Protein AF-A0A354YVP6-F1 (afdb_monomer)

Mean predicted aligned error: 5.01 Å

InterPro domains:
  IPR007597 CheC-like protein [PF04509] (5-39)
  IPR028976 CheC-like superfamily [G3DSA:3.40.1550.10] (1-72)
  IPR028976 CheC-like superfamily [SSF103039] (2-72)

Solvent-accessible surface area (backbone atoms only — not comparable to full-atom values): 4891 Å² total; per-residue (Å²): 135,67,68,65,66,57,52,52,52,40,49,51,52,45,51,56,51,52,55,48,36,57,57,36,44,75,76,72,42,90,68,89,86,76,86,68,82,89,84,88,74,82,91,73,83,81,88,74,72,102,54,71,62,54,74,48,79,46,81,54,97,93,48,68,54,74,50,79,47,68,73,133

Foldseek 3Di:
DDPVVVVVVQVVVVVVVVVVQVVCVVVVDHDDDDRDDDDDDPPDDDDDPPFDWDWDWDQDPVGIDIDIDGDD

Nearest PDB structures (foldseek):
  2iey-assembly1_A  TM=4.544E-01  e=3.254E+00  Mus musculus
  7zvw-assembly1_C  TM=3.435E-01  e=8.605E+00  Komagataella phaffii GS115

Radius of gyration: 14.17 Å; Cα contacts (8 Å, |Δi|>4): 49; chains: 1; bounding box: 35×30×32 Å

Structure (mmCIF, N/CA/C/O backbone):
data_AF-A0A354YVP6-F1
#
_entry.id   AF-A0A354YVP6-F1
#
loop_
_atom_site.group_PDB
_atom_site.id
_atom_site.type_symbol
_atom_site.label_atom_id
_atom_site.label_alt_id
_atom_site.label_comp_id
_atom_site.label_asym_id
_atom_site.label_entity_id
_atom_site.label_seq_id
_atom_site.pdbx_PDB_ins_code
_atom_site.Cartn_x
_atom_site.Cartn_y
_atom_site.Cartn_z
_atom_site.occupancy
_atom_site.B_iso_or_equiv
_atom_site.auth_seq_id
_atom_site.auth_comp_id
_atom_site.auth_asym_id
_atom_site.auth_atom_id
_atom_site.pdbx_PDB_model_num
ATOM 1 N N . PHE A 1 1 ? 18.466 -6.586 -6.646 1.00 59.56 1 PHE A N 1
ATOM 2 C CA . PHE A 1 1 ? 17.539 -5.458 -6.441 1.00 59.56 1 PHE A CA 1
ATOM 3 C C . PHE A 1 1 ? 18.158 -4.536 -5.419 1.00 59.56 1 PHE A C 1
ATOM 5 O O . PHE A 1 1 ? 18.515 -5.015 -4.349 1.00 59.56 1 PHE A O 1
ATOM 12 N N . ASP A 1 2 ? 18.337 -3.275 -5.797 1.00 79.44 2 ASP A N 1
ATOM 13 C CA . ASP A 1 2 ? 18.929 -2.236 -4.955 1.00 79.44 2 ASP A CA 1
ATOM 14 C C . ASP A 1 2 ? 17.963 -1.820 -3.823 1.00 79.44 2 ASP A C 1
ATOM 16 O O . ASP A 1 2 ? 16.763 -2.108 -3.888 1.00 79.44 2 ASP A O 1
ATOM 20 N N . 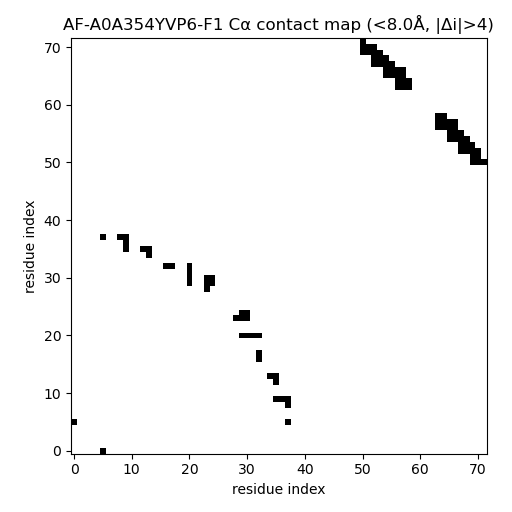LEU A 1 3 ? 18.477 -1.178 -2.775 1.00 85.88 3 LEU A N 1
ATOM 21 C CA . LEU A 1 3 ? 17.705 -0.719 -1.617 1.00 85.88 3 LEU A CA 1
ATOM 22 C C . LEU A 1 3 ? 16.741 0.415 -1.998 1.00 85.88 3 LEU A C 1
ATOM 24 O O . LEU A 1 3 ? 15.600 0.427 -1.543 1.00 85.88 3 LEU A O 1
ATOM 28 N N . MET A 1 4 ? 17.171 1.324 -2.879 1.00 92.38 4 MET A N 1
ATOM 29 C CA . MET A 1 4 ? 16.393 2.511 -3.256 1.00 92.38 4 MET A CA 1
ATOM 30 C C . MET A 1 4 ? 15.011 2.188 -3.858 1.00 92.38 4 MET A C 1
ATOM 32 O O . MET A 1 4 ? 14.028 2.728 -3.352 1.00 92.38 4 MET A O 1
ATOM 36 N N . PRO A 1 5 ? 14.867 1.288 -4.855 1.00 91.31 5 PRO A N 1
ATOM 37 C CA . PRO A 1 5 ? 13.550 0.923 -5.380 1.00 91.31 5 PRO A CA 1
ATOM 38 C C . PRO A 1 5 ? 12.615 0.325 -4.326 1.00 91.31 5 PRO A C 1
ATOM 40 O O . PRO A 1 5 ? 11.420 0.605 -4.334 1.00 91.31 5 PRO A O 1
ATOM 43 N N . LYS A 1 6 ? 13.149 -0.482 -3.398 1.00 91.00 6 LYS A N 1
ATOM 44 C CA . LYS A 1 6 ? 12.349 -1.082 -2.323 1.00 91.00 6 LYS A CA 1
ATOM 45 C C . LYS A 1 6 ? 11.794 -0.008 -1.394 1.00 91.00 6 LYS A C 1
ATOM 47 O O . LYS A 1 6 ? 10.598 -0.003 -1.120 1.00 91.00 6 LYS A O 1
ATOM 52 N N . SER A 1 7 ? 12.650 0.916 -0.963 1.00 94.56 7 SER A N 1
ATOM 53 C CA . SER A 1 7 ? 12.238 2.031 -0.113 1.00 94.56 7 SER A CA 1
ATOM 54 C C . SER A 1 7 ? 11.240 2.947 -0.818 1.00 94.56 7 SER A C 1
ATOM 56 O O . SER A 1 7 ? 10.258 3.338 -0.203 1.00 94.56 7 SER A O 1
ATOM 58 N N . ALA A 1 8 ? 11.435 3.230 -2.110 1.00 94.56 8 ALA A N 1
ATOM 59 C CA . ALA A 1 8 ? 10.509 4.055 -2.884 1.00 94.56 8 ALA A CA 1
ATOM 60 C C . ALA A 1 8 ? 9.102 3.435 -2.981 1.00 94.56 8 ALA A C 1
ATOM 62 O O . ALA A 1 8 ? 8.114 4.146 -2.826 1.00 94.56 8 ALA A O 1
ATOM 63 N N . ILE A 1 9 ? 8.998 2.114 -3.187 1.00 94.25 9 ILE A N 1
ATOM 64 C CA . ILE A 1 9 ? 7.702 1.412 -3.224 1.00 94.25 9 ILE A CA 1
ATOM 65 C C . ILE A 1 9 ? 7.027 1.433 -1.846 1.00 94.25 9 ILE A C 1
ATOM 67 O O . ILE A 1 9 ? 5.828 1.694 -1.761 1.00 94.25 9 ILE A O 1
ATOM 71 N N . CYS A 1 10 ? 7.782 1.188 -0.770 1.00 94.94 10 CYS A N 1
ATOM 72 C CA . CYS A 1 10 ? 7.244 1.286 0.588 1.00 94.94 10 CYS A CA 1
ATOM 73 C C . CYS A 1 10 ? 6.737 2.701 0.892 1.00 94.94 10 CYS A C 1
ATOM 75 O O . CYS A 1 10 ? 5.637 2.848 1.414 1.00 94.94 10 CYS A O 1
ATOM 77 N N . GLU A 1 11 ? 7.504 3.731 0.5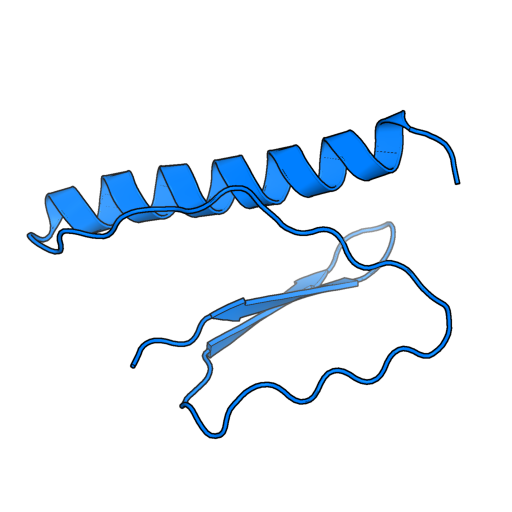36 1.00 95.75 11 GLU A N 1
ATOM 78 C CA . GLU A 1 11 ? 7.109 5.120 0.770 1.00 95.75 11 GLU A CA 1
ATOM 79 C C . GLU A 1 11 ? 5.860 5.492 -0.034 1.00 95.75 11 GLU A C 1
ATOM 81 O O . GLU A 1 11 ? 4.933 6.079 0.517 1.00 95.75 11 GLU A O 1
ATOM 86 N N . LEU A 1 12 ? 5.770 5.068 -1.300 1.00 95.00 12 LEU A N 1
ATOM 87 C CA . LEU A 1 12 ? 4.566 5.247 -2.113 1.00 95.00 12 LEU A CA 1
ATOM 88 C C . LEU A 1 12 ? 3.333 4.636 -1.431 1.00 95.00 12 LEU A C 1
ATOM 90 O O . LEU A 1 12 ? 2.309 5.307 -1.303 1.00 95.00 12 LEU A O 1
ATOM 94 N N . ALA A 1 13 ? 3.430 3.384 -0.974 1.00 94.75 13 ALA A N 1
ATOM 95 C CA . ALA A 1 13 ? 2.331 2.711 -0.284 1.00 94.75 13 ALA A CA 1
ATOM 96 C C . ALA A 1 13 ? 1.933 3.447 1.005 1.00 94.75 13 ALA A C 1
ATOM 98 O O . ALA A 1 13 ? 0.746 3.652 1.260 1.00 94.75 13 ALA A O 1
ATOM 99 N N . ASN A 1 14 ? 2.922 3.899 1.780 1.00 94.50 14 ASN A N 1
ATOM 100 C CA . ASN A 1 14 ? 2.698 4.641 3.015 1.00 94.50 14 ASN A CA 1
ATOM 101 C C . ASN A 1 14 ? 2.005 5.991 2.757 1.00 94.50 14 ASN A C 1
ATOM 103 O O . ASN A 1 14 ? 1.048 6.334 3.447 1.00 94.50 14 ASN A O 1
ATOM 107 N N . MET A 1 15 ? 2.426 6.731 1.725 1.00 95.94 15 MET A N 1
ATOM 108 C CA . MET A 1 15 ? 1.816 8.011 1.352 1.00 95.94 15 MET A CA 1
ATOM 109 C C . MET A 1 15 ? 0.379 7.852 0.846 1.00 95.94 15 MET A C 1
ATOM 111 O O . MET A 1 15 ? -0.490 8.635 1.229 1.00 95.94 15 MET A O 1
ATOM 115 N N . VAL A 1 16 ? 0.104 6.837 0.019 1.00 94.81 16 VAL A N 1
ATOM 116 C CA . VAL A 1 16 ? -1.259 6.556 -0.465 1.00 94.81 16 VAL A CA 1
ATOM 117 C C . VAL A 1 16 ? -2.183 6.198 0.702 1.00 94.81 16 VAL A C 1
ATOM 119 O O . VAL A 1 16 ? -3.280 6.752 0.798 1.00 94.81 16 VAL A O 1
ATOM 122 N N . ALA A 1 17 ? -1.738 5.330 1.616 1.00 94.00 17 ALA A N 1
ATOM 123 C CA . ALA A 1 17 ? -2.512 4.947 2.796 1.00 94.00 17 ALA A CA 1
ATOM 124 C C . ALA A 1 17 ? -2.732 6.134 3.750 1.00 94.00 17 ALA A C 1
ATOM 126 O O . ALA A 1 17 ? -3.864 6.389 4.153 1.00 94.00 17 ALA A O 1
ATOM 127 N N . GLY A 1 18 ? -1.681 6.904 4.048 1.00 94.50 18 GLY A N 1
ATOM 128 C CA . GLY A 1 18 ? -1.761 8.079 4.918 1.00 94.50 18 GLY A CA 1
ATOM 129 C C . GLY A 1 18 ? -2.706 9.152 4.381 1.00 94.50 18 GLY A C 1
ATOM 130 O O . GLY A 1 18 ? -3.561 9.640 5.114 1.00 94.50 18 GLY A O 1
ATOM 131 N N . ASN A 1 19 ? -2.626 9.466 3.084 1.00 94.81 19 ASN A N 1
ATOM 132 C CA . ASN A 1 19 ? -3.559 10.397 2.444 1.00 94.81 19 ASN A CA 1
ATOM 133 C C . ASN A 1 19 ? -5.007 9.881 2.481 1.00 94.81 19 ASN A C 1
ATOM 135 O O . ASN A 1 19 ? -5.938 10.649 2.711 1.00 94.81 19 ASN A O 1
ATOM 139 N N . SER A 1 20 ? -5.197 8.575 2.276 1.00 93.44 20 SER A N 1
ATOM 140 C CA . SER A 1 20 ? -6.523 7.956 2.338 1.00 93.44 20 SER A CA 1
ATOM 141 C C . SER A 1 20 ? -7.122 8.051 3.739 1.00 93.44 20 SER A C 1
ATOM 143 O O . SER A 1 20 ? -8.287 8.413 3.861 1.00 93.44 20 SER A O 1
ATOM 145 N N . VAL A 1 21 ? -6.336 7.808 4.795 1.00 93.12 21 VAL A N 1
ATOM 146 C CA . VAL A 1 21 ? -6.798 7.964 6.184 1.00 93.12 21 VAL A CA 1
ATOM 147 C C . VAL A 1 21 ? -7.210 9.396 6.486 1.00 93.12 21 VAL A C 1
ATOM 149 O O . VAL A 1 21 ? -8.292 9.586 7.031 1.00 93.12 21 VAL A O 1
ATOM 152 N N . SER A 1 22 ? -6.420 10.395 6.086 1.00 92.88 22 SER A N 1
ATOM 153 C CA . SER A 1 22 ? -6.802 11.801 6.274 1.00 92.88 22 SER A CA 1
ATOM 154 C C . SER A 1 22 ? -8.170 12.105 5.652 1.00 92.88 22 SER A C 1
ATOM 156 O O . SER A 1 22 ? -9.041 12.655 6.320 1.00 92.88 22 SER A O 1
ATOM 158 N N . ASN A 1 23 ? -8.406 11.663 4.414 1.00 94.56 23 ASN A N 1
ATOM 159 C CA . ASN A 1 23 ? -9.685 11.884 3.727 1.00 94.56 23 ASN A CA 1
ATOM 160 C C . ASN A 1 23 ? -10.842 11.081 4.348 1.00 94.56 23 ASN A C 1
ATOM 162 O O . ASN A 1 23 ? -11.975 11.554 4.405 1.00 94.56 23 ASN A O 1
ATOM 166 N N . LEU A 1 24 ? -10.579 9.859 4.818 1.00 92.06 24 LEU A N 1
ATOM 167 C CA . LEU A 1 24 ? -11.579 9.030 5.497 1.00 92.06 24 LEU A CA 1
ATOM 168 C C . LEU A 1 24 ? -11.985 9.631 6.851 1.00 92.06 24 LEU A C 1
ATOM 170 O O . LEU A 1 24 ? -13.164 9.594 7.212 1.00 92.06 24 LEU A O 1
ATOM 174 N N . GLN A 1 25 ? -11.044 10.255 7.564 1.00 92.56 25 GLN A N 1
ATOM 175 C CA . GLN A 1 25 ? -11.327 10.971 8.807 1.00 92.56 25 GLN A CA 1
ATOM 176 C C . GLN A 1 25 ? -12.256 12.169 8.580 1.00 92.56 25 GLN A C 1
ATOM 178 O O . GLN A 1 25 ? -13.155 12.393 9.392 1.00 92.56 25 GLN A O 1
ATOM 183 N N .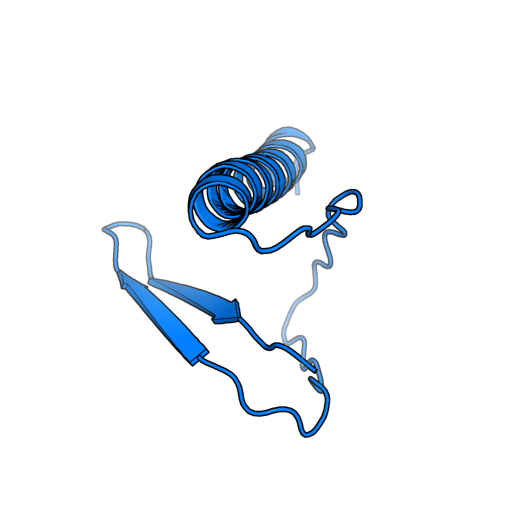 GLU A 1 26 ? -12.111 12.895 7.466 1.00 93.69 26 GLU A N 1
ATOM 184 C CA . GLU A 1 26 ? -12.998 14.018 7.116 1.00 93.69 26 GLU A CA 1
ATOM 185 C C . GLU A 1 26 ? -14.464 13.590 6.938 1.00 93.69 26 GLU A C 1
ATOM 187 O O . GLU A 1 26 ? -15.374 14.367 7.228 1.00 93.69 26 GLU A O 1
ATOM 192 N N . ILE A 1 27 ? -14.706 12.342 6.522 1.00 93.62 27 ILE A N 1
ATOM 193 C CA . ILE A 1 27 ? -16.056 11.770 6.385 1.00 93.62 27 ILE A CA 1
ATOM 194 C C . ILE A 1 27 ? -16.503 10.968 7.622 1.00 93.62 27 ILE A C 1
ATOM 196 O O . ILE A 1 27 ? -17.528 10.288 7.581 1.00 93.62 27 ILE A O 1
ATOM 200 N N . GLY A 1 28 ? -15.761 11.059 8.732 1.00 91.50 28 GLY A N 1
ATOM 201 C CA . GLY A 1 28 ? -16.106 10.452 10.021 1.00 91.50 28 GLY A CA 1
ATOM 202 C C . GLY A 1 28 ? -15.676 8.992 10.197 1.00 91.50 28 GLY A C 1
ATOM 203 O O . GLY A 1 28 ? -16.084 8.359 11.170 1.00 91.50 28 GLY A O 1
ATOM 204 N N . SER A 1 29 ? -14.861 8.447 9.290 1.00 89.25 29 SER A N 1
ATOM 205 C CA . SER A 1 29 ? -14.299 7.100 9.408 1.00 89.25 29 SER A CA 1
ATOM 206 C C . SER A 1 29 ? -12.914 7.154 10.058 1.00 89.25 29 SER A C 1
ATOM 208 O O . SER A 1 29 ? -11.984 7.764 9.535 1.00 89.25 29 SER A O 1
ATOM 210 N N . LEU A 1 30 ? -12.774 6.522 11.225 1.00 87.12 30 LEU A N 1
ATOM 211 C CA . LEU A 1 30 ? -11.501 6.416 11.936 1.00 87.12 30 LEU A CA 1
ATOM 212 C C . LEU A 1 30 ? -10.800 5.125 11.512 1.00 87.12 30 LEU A C 1
ATOM 214 O O . LEU A 1 30 ? -11.266 4.032 11.828 1.00 87.12 30 LEU A O 1
ATOM 218 N N . VAL A 1 31 ? -9.688 5.266 10.796 1.00 87.31 31 VAL A N 1
ATOM 219 C CA . VAL A 1 31 ? -8.878 4.154 10.290 1.00 87.31 31 VAL A CA 1
ATOM 220 C C . VAL A 1 31 ? -7.425 4.389 10.688 1.00 87.31 31 VAL A C 1
ATOM 222 O O . VAL A 1 31 ? -6.922 5.501 10.539 1.00 87.31 31 VAL A O 1
ATOM 225 N N . ASP A 1 3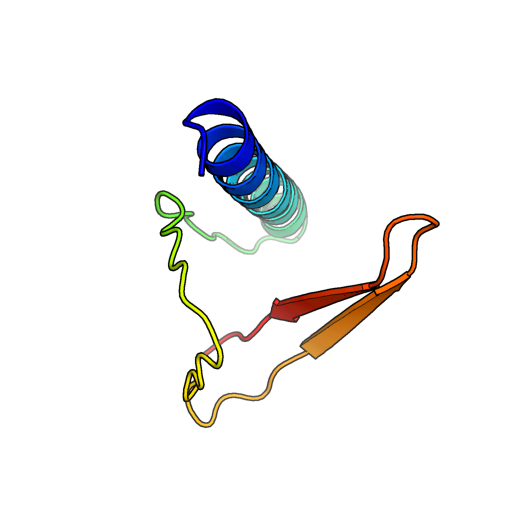2 ? -6.754 3.342 11.162 1.00 88.38 32 ASP A N 1
ATOM 226 C CA . ASP A 1 32 ? -5.317 3.353 11.442 1.00 88.38 32 ASP A CA 1
ATOM 227 C C . ASP A 1 32 ? -4.541 2.669 10.308 1.00 88.38 32 ASP A C 1
ATOM 229 O O . ASP A 1 32 ? -5.013 1.699 9.710 1.00 88.38 32 ASP A O 1
ATOM 233 N N . ILE A 1 33 ? -3.326 3.150 10.025 1.00 90.31 33 ILE A N 1
ATOM 234 C CA . ILE A 1 33 ? -2.408 2.513 9.068 1.00 90.31 33 ILE A CA 1
ATOM 235 C C . ILE A 1 33 ? -1.316 1.731 9.792 1.00 90.31 33 ILE A C 1
ATOM 237 O O . ILE A 1 33 ? -0.836 2.124 10.855 1.00 90.31 33 ILE A O 1
ATOM 241 N N . THR A 1 34 ? -0.872 0.639 9.178 1.00 92.12 34 THR A N 1
ATOM 242 C CA . THR A 1 34 ? 0.295 -0.129 9.626 1.00 92.12 34 THR A CA 1
ATOM 243 C C . THR A 1 34 ? 1.459 0.067 8.652 1.00 92.12 34 THR A C 1
ATOM 245 O O . THR A 1 34 ? 1.227 0.413 7.490 1.00 92.12 34 THR A O 1
ATOM 248 N N . PRO A 1 35 ? 2.720 -0.129 9.088 1.00 90.88 35 PRO A N 1
ATOM 249 C CA . PRO A 1 35 ? 3.864 -0.027 8.189 1.00 90.88 35 PRO A CA 1
ATOM 250 C C . PRO A 1 35 ? 3.724 -0.948 6.962 1.00 90.88 35 PRO A C 1
ATOM 252 O O . PRO A 1 35 ? 3.289 -2.096 7.104 1.00 90.88 35 PRO A O 1
ATOM 255 N N . PRO A 1 36 ? 4.127 -0.493 5.762 1.00 92.81 36 PRO A N 1
ATOM 256 C CA . PRO A 1 36 ? 3.991 -1.283 4.547 1.00 92.81 36 PRO A CA 1
ATOM 257 C C . PRO A 1 36 ? 4.907 -2.510 4.579 1.00 92.81 36 PRO A C 1
ATOM 259 O O . PRO A 1 36 ? 6.074 -2.436 4.969 1.00 92.81 36 PRO A O 1
ATOM 262 N N . THR A 1 37 ? 4.391 -3.640 4.098 1.00 92.12 37 THR A N 1
ATOM 263 C CA . THR A 1 37 ? 5.180 -4.859 3.888 1.00 92.12 37 THR A CA 1
ATOM 264 C C . THR A 1 37 ? 5.466 -5.032 2.403 1.00 92.12 37 THR A C 1
ATOM 266 O O . THR A 1 37 ? 4.551 -5.221 1.605 1.00 92.12 37 THR A O 1
ATOM 269 N N . LEU A 1 38 ? 6.746 -5.000 2.026 1.00 91.56 38 LEU A N 1
ATOM 270 C CA . LEU A 1 38 ? 7.170 -5.275 0.657 1.00 91.56 38 LEU A CA 1
ATOM 271 C C . LEU A 1 38 ? 7.513 -6.752 0.486 1.00 91.56 38 LEU A C 1
ATOM 273 O O . LEU A 1 38 ? 8.461 -7.256 1.091 1.00 91.56 38 LEU A O 1
ATOM 277 N N . ILE A 1 39 ? 6.802 -7.416 -0.421 1.00 89.81 39 ILE A N 1
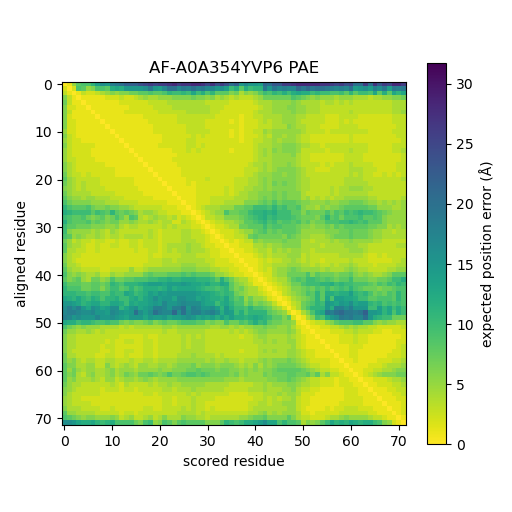ATOM 278 C CA . ILE A 1 39 ? 7.099 -8.785 -0.836 1.00 89.81 39 ILE A CA 1
ATOM 279 C C . ILE A 1 39 ? 7.586 -8.748 -2.286 1.00 89.81 39 ILE A C 1
ATOM 281 O O . ILE A 1 39 ? 6.962 -8.127 -3.142 1.00 89.81 39 ILE A O 1
ATOM 285 N N . SER A 1 40 ? 8.726 -9.385 -2.567 1.00 88.56 40 SER A N 1
ATOM 286 C CA . SER A 1 40 ? 9.318 -9.411 -3.908 1.00 88.56 40 SER A CA 1
ATOM 287 C C . SER A 1 40 ? 9.772 -10.817 -4.283 1.00 88.56 40 SER A C 1
ATOM 289 O O . SER A 1 40 ? 10.533 -11.438 -3.541 1.00 88.56 40 SER A O 1
ATOM 291 N N . GLY A 1 41 ? 9.393 -11.275 -5.469 1.00 85.62 41 GLY A N 1
ATOM 292 C CA . GLY A 1 41 ? 9.785 -12.563 -6.029 1.00 85.62 41 GLY A CA 1
ATOM 293 C C . GLY A 1 41 ? 9.321 -12.661 -7.479 1.00 85.62 41 GLY A C 1
ATOM 294 O O . GLY A 1 41 ? 8.505 -11.861 -7.930 1.00 85.62 41 GLY A O 1
ATOM 295 N N . LYS A 1 42 ? 9.855 -13.619 -8.237 1.00 84.06 42 LYS A N 1
ATOM 296 C CA . LYS A 1 42 ? 9.356 -13.899 -9.592 1.00 84.06 42 LYS A CA 1
ATOM 297 C C . LYS A 1 42 ? 8.161 -14.847 -9.505 1.00 84.06 42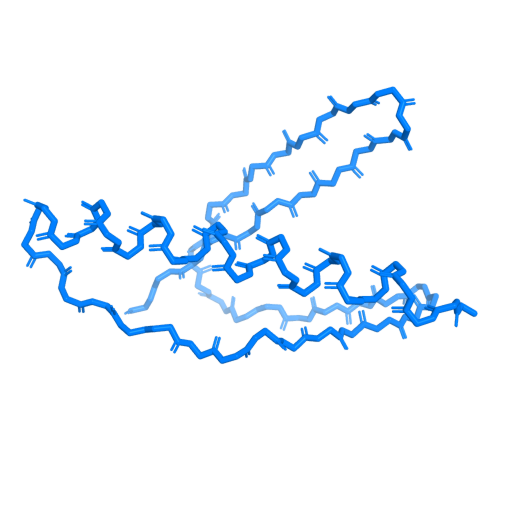 LYS A C 1
ATOM 299 O O . LYS A 1 42 ? 8.199 -15.771 -8.700 1.00 84.06 42 LYS A O 1
ATOM 304 N N . ASN A 1 43 ? 7.151 -14.641 -10.355 1.00 79.81 43 ASN A N 1
ATOM 305 C CA . ASN A 1 43 ? 5.950 -15.486 -10.456 1.00 79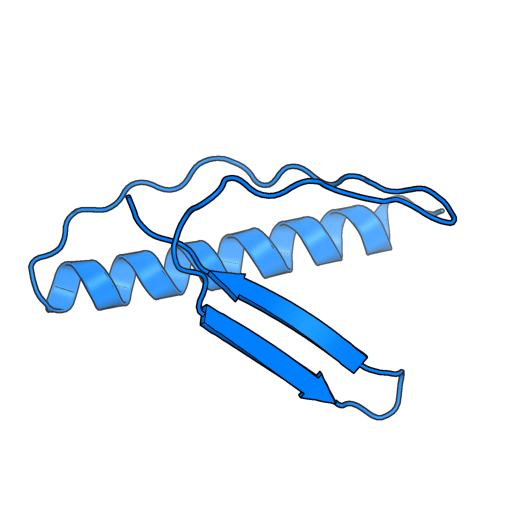.81 43 ASN A CA 1
ATOM 306 C C . ASN A 1 43 ? 5.240 -15.703 -9.111 1.00 79.81 43 ASN A C 1
ATOM 308 O O . ASN A 1 43 ? 4.845 -16.817 -8.772 1.00 79.81 43 ASN A O 1
ATOM 312 N N . MET A 1 44 ? 5.116 -14.636 -8.325 1.00 80.25 44 MET A N 1
ATOM 313 C CA . MET A 1 44 ? 4.374 -14.692 -7.076 1.00 80.25 44 MET A CA 1
ATOM 314 C C . MET A 1 44 ? 2.874 -14.808 -7.339 1.00 80.25 44 MET A C 1
ATOM 316 O O . MET A 1 44 ? 2.313 -14.033 -8.109 1.00 80.25 44 MET A O 1
ATOM 320 N N . VAL A 1 45 ? 2.230 -15.735 -6.636 1.00 71.94 45 VAL A N 1
ATOM 321 C CA . VAL A 1 45 ? 0.774 -15.807 -6.515 1.00 71.94 45 VAL A CA 1
ATOM 322 C C . VAL A 1 45 ? 0.444 -15.476 -5.068 1.00 71.94 45 VAL A C 1
ATOM 324 O O . VAL A 1 45 ? 0.939 -16.139 -4.158 1.00 71.94 45 VAL A O 1
ATOM 327 N N . SER A 1 46 ? -0.354 -14.433 -4.856 1.00 66.69 46 SER A N 1
ATOM 328 C CA . SER A 1 46 ? -0.875 -14.081 -3.538 1.00 66.69 46 SER A CA 1
ATOM 329 C C . SER A 1 46 ? -2.366 -14.379 -3.515 1.00 66.69 46 SER A C 1
ATOM 331 O O . SER A 1 46 ? -3.096 -13.928 -4.396 1.00 66.69 46 SER A O 1
ATOM 333 N N . MET A 1 47 ? -2.809 -15.159 -2.532 1.00 68.00 47 MET A N 1
ATOM 334 C CA . MET A 1 47 ? -4.229 -15.385 -2.292 1.00 68.00 47 MET A CA 1
ATOM 335 C C . MET A 1 47 ? -4.706 -14.298 -1.332 1.00 68.00 47 MET A C 1
ATOM 337 O O . MET A 1 47 ? -4.345 -14.299 -0.157 1.00 68.00 47 MET A O 1
ATOM 341 N N . ILE A 1 48 ? -5.459 -13.340 -1.858 1.00 65.44 48 ILE A N 1
ATOM 342 C CA . ILE A 1 48 ? -6.128 -12.318 -1.052 1.00 65.44 48 ILE A CA 1
ATOM 343 C C . ILE A 1 48 ? -7.429 -12.942 -0.522 1.00 65.44 48 ILE A C 1
ATOM 345 O O . ILE A 1 48 ? -8.022 -13.786 -1.197 1.00 65.44 48 ILE A O 1
ATOM 349 N N . SER A 1 49 ? -7.811 -12.596 0.713 1.00 63.44 49 SER A N 1
ATOM 350 C CA . SER A 1 49 ? -9.023 -13.083 1.393 1.00 63.44 49 SER A CA 1
ATOM 351 C C . SER A 1 49 ? -10.278 -12.957 0.509 1.00 63.44 49 SER A C 1
ATOM 353 O O . SER A 1 49 ? -10.298 -12.156 -0.424 1.00 63.44 49 SER A O 1
ATOM 355 N N . LEU A 1 50 ? -11.342 -13.715 0.807 1.00 74.88 50 LEU A N 1
ATOM 356 C CA . LEU A 1 50 ? -12.635 -13.693 0.093 1.00 74.88 50 LEU A CA 1
ATOM 357 C C . LEU A 1 50 ? -13.453 -12.415 0.386 1.00 74.88 50 LEU A C 1
ATOM 359 O O . LEU A 1 50 ? -14.655 -12.478 0.631 1.00 74.88 50 LEU A O 1
ATOM 363 N N . VAL A 1 51 ? -12.793 -11.263 0.396 1.00 86.50 51 VAL A N 1
ATOM 364 C CA . VAL A 1 51 ? -13.382 -9.956 0.675 1.00 86.50 51 VAL A CA 1
ATOM 365 C C . VAL A 1 51 ? -13.605 -9.234 -0.647 1.00 86.50 51 VAL A C 1
ATOM 367 O O . VAL A 1 51 ? -12.778 -9.310 -1.563 1.00 86.50 51 VAL A O 1
ATOM 370 N N . GLU A 1 52 ? -14.735 -8.539 -0.762 1.00 88.19 52 GLU A N 1
ATOM 371 C CA . GLU A 1 52 ? -15.010 -7.701 -1.924 1.00 88.19 52 GLU A CA 1
ATOM 372 C C . GLU A 1 52 ? -13.884 -6.672 -2.092 1.00 88.19 52 GLU A C 1
ATOM 374 O O . GLU A 1 52 ? -13.549 -5.924 -1.173 1.00 88.19 52 GLU A O 1
ATOM 379 N N . THR A 1 53 ? -13.247 -6.692 -3.263 1.00 90.19 53 THR A N 1
ATOM 380 C CA . THR A 1 53 ? -12.024 -5.932 -3.529 1.00 90.19 53 THR A CA 1
ATOM 381 C C . THR A 1 53 ? -12.256 -4.983 -4.697 1.00 90.19 53 THR A C 1
ATOM 383 O O . THR A 1 53 ? -12.559 -5.410 -5.812 1.00 90.19 53 THR A O 1
ATOM 386 N N . LEU A 1 54 ? -12.058 -3.690 -4.458 1.00 92.81 54 LEU A N 1
ATOM 387 C CA . LEU A 1 54 ? -11.948 -2.679 -5.498 1.00 92.81 54 LEU A CA 1
ATOM 388 C C . LEU A 1 54 ? -10.552 -2.753 -6.125 1.00 92.81 54 LEU A C 1
ATOM 390 O O . LEU A 1 54 ? -9.546 -2.567 -5.440 1.00 92.81 54 LEU A O 1
ATOM 394 N N . VAL A 1 55 ? -10.498 -2.987 -7.436 1.00 93.12 55 VAL A N 1
ATOM 395 C CA . VAL A 1 55 ? -9.248 -3.053 -8.204 1.00 93.12 55 VAL A CA 1
ATOM 396 C C . VAL A 1 55 ? -9.155 -1.847 -9.131 1.00 93.12 55 VAL A C 1
ATOM 398 O O . VAL A 1 55 ? -10.030 -1.632 -9.969 1.00 93.12 55 VAL A O 1
ATOM 401 N N . ILE A 1 56 ? -8.084 -1.066 -8.994 1.00 96.25 56 ILE A N 1
ATOM 402 C CA . ILE A 1 56 ? -7.792 0.095 -9.839 1.00 96.25 56 ILE A CA 1
ATOM 403 C C . ILE A 1 56 ? -6.483 -0.162 -10.580 1.00 96.25 56 ILE A C 1
ATOM 405 O O . ILE A 1 56 ? -5.435 -0.305 -9.954 1.00 96.25 56 ILE A O 1
ATOM 409 N N . GLN A 1 57 ? -6.538 -0.180 -11.910 1.00 97.12 57 GLN A N 1
ATOM 410 C CA . GLN A 1 57 ? -5.359 -0.347 -12.754 1.00 97.12 57 GLN A CA 1
ATOM 411 C C . GLN A 1 57 ? -4.796 1.006 -13.191 1.00 97.12 57 GLN A C 1
ATOM 413 O O . GLN A 1 57 ? -5.504 1.843 -13.754 1.00 97.12 57 GLN A O 1
ATOM 418 N N . PHE A 1 58 ? -3.498 1.190 -12.982 1.00 95.81 58 PHE A N 1
ATOM 419 C CA . PHE A 1 58 ? -2.732 2.342 -13.439 1.00 95.81 58 PHE A CA 1
ATOM 420 C C . PHE A 1 58 ? -1.857 1.934 -14.619 1.00 95.81 58 PHE A C 1
ATOM 422 O O . PHE A 1 58 ? -1.190 0.901 -14.582 1.00 95.81 58 PHE A O 1
ATOM 429 N N . ILE A 1 59 ? -1.836 2.761 -15.664 1.00 97.19 59 ILE A N 1
ATOM 430 C CA . ILE A 1 59 ? -1.053 2.530 -16.880 1.00 97.19 59 ILE A CA 1
ATOM 431 C C . ILE A 1 59 ? -0.142 3.739 -17.092 1.00 97.19 59 ILE A C 1
ATOM 433 O O . ILE A 1 59 ? -0.620 4.867 -17.211 1.00 97.19 59 ILE A O 1
ATOM 437 N N . GLY A 1 60 ? 1.167 3.502 -17.139 1.00 94.75 60 GLY A N 1
ATOM 438 C CA . GLY A 1 60 ? 2.186 4.505 -17.436 1.00 94.75 60 GLY A CA 1
ATOM 439 C C . GLY A 1 60 ? 3.130 4.049 -18.548 1.00 94.75 60 GLY A C 1
ATOM 440 O O . GLY A 1 60 ? 3.043 2.925 -19.040 1.00 94.75 60 GLY A O 1
ATOM 441 N N . ALA A 1 61 ? 4.060 4.924 -18.938 1.00 97.12 61 ALA A N 1
ATOM 442 C CA . ALA A 1 61 ? 5.038 4.629 -19.991 1.00 97.12 61 ALA A CA 1
ATOM 443 C C . ALA A 1 61 ? 5.944 3.427 -19.656 1.00 97.12 61 ALA A C 1
ATOM 445 O O . ALA A 1 61 ? 6.315 2.668 -20.546 1.00 97.12 61 ALA A O 1
ATOM 446 N N . GLU A 1 62 ? 6.243 3.230 -18.371 1.00 92.56 62 GLU A N 1
ATOM 447 C CA . GLU A 1 62 ? 7.124 2.164 -17.870 1.00 92.56 62 GLU A CA 1
ATOM 448 C C . GLU A 1 62 ? 6.382 0.847 -17.569 1.00 92.56 62 GLU A C 1
ATOM 450 O O . GLU A 1 62 ? 6.985 -0.120 -17.104 1.00 92.56 62 GLU A O 1
ATOM 455 N N . GLY A 1 63 ? 5.068 0.802 -17.815 1.00 94.12 63 GLY A N 1
ATOM 456 C CA . GLY A 1 63 ? 4.220 -0.363 -17.574 1.00 94.12 63 GLY A CA 1
ATOM 457 C C . GLY A 1 63 ? 2.979 -0.050 -16.741 1.00 94.12 63 GLY A C 1
ATOM 458 O O . GLY A 1 63 ? 2.646 1.107 -16.477 1.00 94.12 63 GLY A O 1
ATOM 459 N N . SER A 1 64 ? 2.280 -1.109 -16.341 1.00 94.62 64 SER A N 1
ATOM 460 C CA . SER A 1 64 ? 1.060 -1.035 -15.540 1.00 94.62 64 SER A CA 1
ATOM 461 C C . SER A 1 64 ? 1.244 -1.649 -14.157 1.00 94.62 64 SER A C 1
ATOM 463 O O . SER A 1 64 ? 2.044 -2.568 -13.974 1.00 94.62 64 SER A O 1
ATOM 465 N N . PHE A 1 65 ? 0.463 -1.173 -13.193 1.00 93.00 65 PHE A N 1
ATOM 466 C CA . PHE A 1 65 ? 0.332 -1.790 -11.877 1.00 93.00 65 PHE A CA 1
ATOM 467 C C . PHE A 1 65 ? -1.100 -1.645 -11.3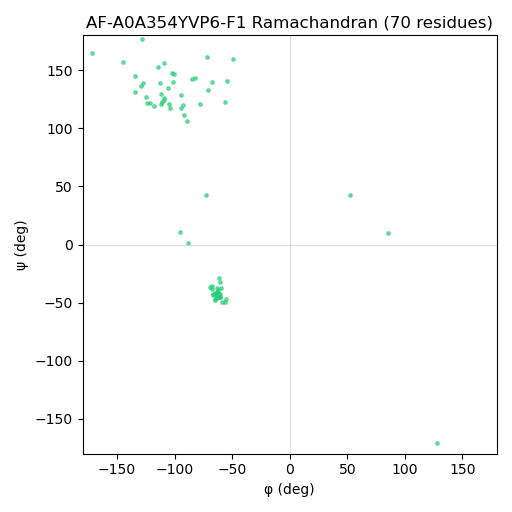65 1.00 93.00 65 PHE A C 1
ATOM 469 O O . PHE A 1 65 ? -1.818 -0.732 -11.771 1.00 93.00 65 PHE A O 1
ATOM 476 N N . ASP A 1 66 ? -1.485 -2.521 -10.443 1.00 93.44 66 ASP A N 1
ATOM 477 C CA . ASP A 1 66 ? -2.824 -2.530 -9.864 1.00 93.44 66 ASP A CA 1
ATOM 478 C C . ASP A 1 66 ? -2.772 -2.144 -8.380 1.00 93.44 66 ASP A C 1
ATOM 480 O O . ASP A 1 66 ? -1.895 -2.587 -7.632 1.00 93.44 66 ASP A O 1
ATOM 484 N N . LEU A 1 67 ? -3.741 -1.340 -7.950 1.00 93.62 67 LEU A N 1
ATOM 485 C CA . LEU A 1 67 ? -4.043 -1.068 -6.551 1.00 93.62 67 LEU A CA 1
ATOM 486 C C . LEU A 1 67 ? -5.305 -1.841 -6.168 1.00 93.62 67 LEU A C 1
ATOM 488 O O . LEU A 1 67 ? -6.364 -1.638 -6.758 1.00 93.62 67 LEU A O 1
ATOM 492 N N . ASN A 1 68 ? -5.181 -2.712 -5.171 1.00 91.94 68 ASN A N 1
ATOM 493 C CA . ASN A 1 68 ? -6.274 -3.535 -4.662 1.00 91.94 68 ASN A CA 1
ATOM 494 C C . ASN A 1 68 ? -6.662 -3.031 -3.270 1.00 91.94 68 ASN A C 1
ATOM 496 O O . ASN A 1 68 ? -5.803 -2.957 -2.390 1.00 91.94 68 ASN A O 1
ATOM 500 N N . ILE A 1 69 ? -7.93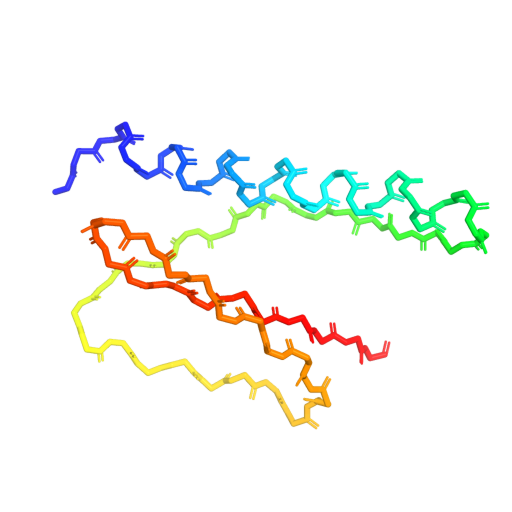2 -2.682 -3.075 1.00 91.12 69 ILE A N 1
ATOM 501 C CA . ILE A 1 69 ? -8.466 -2.153 -1.816 1.00 91.12 69 ILE A CA 1
ATOM 502 C C . ILE A 1 69 ? -9.631 -3.038 -1.391 1.00 91.12 69 ILE A C 1
ATOM 504 O O . ILE A 1 69 ? -10.563 -3.242 -2.161 1.00 91.12 69 ILE A O 1
ATOM 508 N N . ALA A 1 70 ? -9.589 -3.532 -0.162 1.00 89.19 70 ALA A N 1
ATOM 509 C CA . ALA A 1 70 ? -10.647 -4.333 0.435 1.00 89.19 70 ALA A CA 1
ATOM 510 C C . ALA A 1 70 ? -10.915 -3.821 1.854 1.00 89.19 70 ALA A C 1
ATOM 512 O O . ALA A 1 70 ? -9.985 -3.381 2.534 1.00 89.19 70 ALA A O 1
ATOM 513 N N . LEU A 1 71 ? -12.175 -3.866 2.279 1.00 84.81 71 LEU A N 1
ATOM 514 C CA . LEU A 1 71 ? -12.618 -3.525 3.631 1.00 84.81 71 LEU A CA 1
ATOM 515 C C . LEU A 1 71 ? -13.443 -4.696 4.167 1.00 84.81 71 LEU A C 1
ATOM 517 O O . LEU A 1 71 ? -14.237 -5.265 3.419 1.00 84.81 71 LEU A O 1
ATOM 521 N N . GLU A 1 72 ? -13.251 -5.035 5.439 1.00 75.44 72 GLU A N 1
ATOM 522 C CA . GLU A 1 72 ? -14.042 -6.034 6.172 1.00 75.44 72 GLU A CA 1
ATOM 523 C C . GLU A 1 72 ? -14.799 -5.365 7.323 1.00 75.44 72 GLU A C 1
ATOM 525 O O . GLU A 1 72 ? -14.213 -4.453 7.956 1.00 75.44 72 GLU A O 1
#

Sequence (72 aa):
FDLMPKSAICELANMVAGNSVSNLQEIGSLVDITPPTLISGKNMVSMISLVETLVIQFIGAEGSFDLNIALE

Organism: NCBI:txid863

Secondary structure (DSSP, 8-state):
--HHHHHHHHHHHHHHHHHHHHHHHHTT-------------TT------SS-EEEEEEEETTEEEEEEEE--

pLDDT: mean 89.06, std 8.49, range [59.56, 97.19]